Protein AF-A0A2S9YAA8-F1 (afdb_monomer_lite)

Foldseek 3Di:
DAAQFQAAALVVCVVLLVVLLVCCCPVQVVPDDDDDPQPPCVPPDPRNQQAPFDLVSVQVCQVSCCVRRVHGHDSVLADPRHHNDSVRVSVSSSVVNNVRHDYDDPPPPPCDDDDDDDDD

Sequence (120 aa):
MSKYTPDLTCSEFDELSGELKRRLREDWYDRRPPRPPRPDSSTSGPFAGLPDIDSKEVVRANSIFREVLGVRFNPKFIRKGGYRSFAHFFNHSCKMLRGACLPNPPTAAMSSVSESARVH

Structure (mmCIF, N/CA/C/O backbone):
data_AF-A0A2S9YAA8-F1
#
_entry.id   AF-A0A2S9YAA8-F1
#
loop_
_atom_site.group_PDB
_atom_site.id
_atom_site.type_symbol
_atom_site.label_atom_id
_atom_site.label_alt_id
_atom_site.label_comp_id
_atom_site.label_asym_id
_atom_site.label_entity_id
_atom_site.label_seq_id
_atom_site.pdbx_PDB_ins_code
_atom_site.Cartn_x
_atom_site.Cartn_y
_atom_site.Cartn_z
_atom_site.occupancy
_atom_site.B_iso_or_equiv
_atom_site.auth_seq_id
_atom_site.auth_comp_id
_atom_site.auth_asym_id
_atom_site.auth_atom_id
_atom_site.pdbx_PDB_model_num
ATOM 1 N N . MET A 1 1 ? -7.000 -17.876 9.713 1.00 47.34 1 MET A N 1
ATOM 2 C CA . MET A 1 1 ? -7.633 -17.044 8.660 1.00 47.34 1 MET A CA 1
ATOM 3 C C . MET A 1 1 ? -6.804 -15.781 8.477 1.00 47.34 1 MET A C 1
ATOM 5 O O . MET A 1 1 ? -6.498 -15.136 9.469 1.00 47.34 1 MET A O 1
ATOM 9 N N . SER A 1 2 ? -6.365 -15.446 7.259 1.00 54.91 2 SER A N 1
ATOM 10 C CA . SER A 1 2 ? -5.646 -14.182 7.030 1.00 54.91 2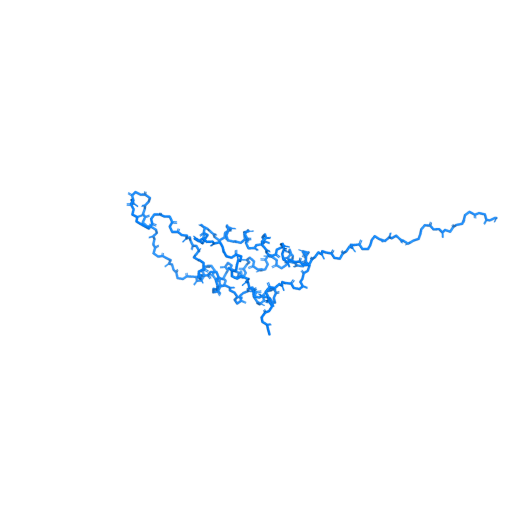 SER A CA 1
ATOM 11 C C . SER A 1 2 ? -6.621 -13.007 7.123 1.00 54.91 2 SER A C 1
ATOM 13 O O . SER A 1 2 ? -7.536 -12.923 6.307 1.00 54.91 2 SER A O 1
ATOM 15 N N . LYS A 1 3 ? -6.432 -12.112 8.098 1.00 66.31 3 LYS A N 1
ATOM 16 C CA . LYS A 1 3 ? -7.192 -10.860 8.188 1.00 66.31 3 LYS A CA 1
ATOM 17 C C . LYS A 1 3 ? -6.684 -9.877 7.122 1.00 66.31 3 LYS A C 1
ATOM 19 O O . LYS A 1 3 ? -5.478 -9.646 7.009 1.00 66.31 3 LYS A O 1
ATOM 24 N N . TYR A 1 4 ? -7.612 -9.349 6.325 1.00 70.44 4 TYR A N 1
ATOM 25 C CA . TYR A 1 4 ? -7.362 -8.302 5.320 1.00 70.44 4 TYR A CA 1
ATOM 26 C C . TYR A 1 4 ? -7.848 -6.923 5.775 1.00 70.44 4 TYR A C 1
ATOM 28 O O . TYR A 1 4 ? -7.513 -5.920 5.148 1.00 70.44 4 TYR A O 1
ATOM 36 N N . THR A 1 5 ? -8.659 -6.887 6.832 1.00 68.44 5 THR A N 1
ATOM 37 C CA . THR A 1 5 ? -9.194 -5.659 7.411 1.00 68.44 5 THR A CA 1
ATOM 38 C C . THR A 1 5 ? -8.351 -5.301 8.628 1.00 68.44 5 THR A C 1
ATOM 40 O O . THR A 1 5 ? -8.219 -6.157 9.509 1.00 68.44 5 THR A O 1
ATOM 43 N N . PRO A 1 6 ? -7.751 -4.103 8.656 1.00 70.69 6 PRO A N 1
ATOM 44 C CA . PRO A 1 6 ? -6.993 -3.625 9.801 1.00 70.69 6 PRO A CA 1
ATOM 45 C C . PRO A 1 6 ? -7.926 -3.450 11.012 1.00 70.69 6 PRO A C 1
ATOM 47 O O . PRO A 1 6 ? -8.978 -2.832 10.898 1.00 70.69 6 PRO A O 1
ATOM 50 N N . ASP A 1 7 ? -7.550 -4.023 12.159 1.00 76.38 7 ASP A N 1
ATOM 51 C CA . ASP A 1 7 ? -8.295 -3.937 13.436 1.00 76.38 7 ASP A CA 1
ATOM 52 C C . ASP A 1 7 ? -7.944 -2.652 14.213 1.00 76.38 7 ASP A C 1
ATOM 54 O O . ASP A 1 7 ? -8.076 -2.579 15.425 1.00 76.38 7 ASP A O 1
ATOM 58 N N . LEU A 1 8 ? -7.426 -1.657 13.499 1.00 80.81 8 LEU A N 1
ATOM 59 C CA . LEU A 1 8 ? -6.905 -0.402 14.027 1.00 80.81 8 LEU A CA 1
ATOM 60 C C . LEU A 1 8 ? -7.781 0.760 13.555 1.00 80.81 8 LEU A C 1
ATOM 62 O O . LEU A 1 8 ? -8.420 0.722 12.493 1.00 80.81 8 LEU A O 1
ATOM 66 N N . THR A 1 9 ? -7.823 1.792 14.383 1.00 84.88 9 THR A N 1
ATOM 67 C CA . THR A 1 9 ? -8.562 3.026 14.128 1.00 84.88 9 THR A CA 1
ATOM 68 C C . THR A 1 9 ? -7.871 3.880 13.063 1.00 84.88 9 THR A C 1
ATOM 70 O O . THR A 1 9 ? -6.703 3.681 12.719 1.00 84.88 9 THR A O 1
ATOM 73 N N . CYS A 1 10 ? -8.584 4.869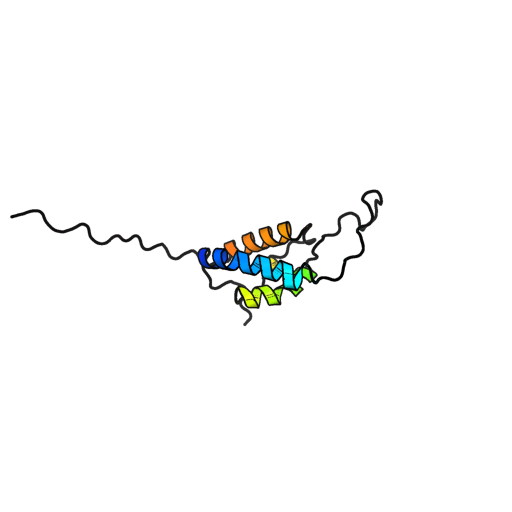 12.516 1.00 82.62 10 CYS A N 1
ATOM 74 C CA . CYS A 1 10 ? -7.991 5.791 11.544 1.00 82.62 10 CYS A CA 1
ATOM 75 C C . CYS A 1 10 ? -6.813 6.582 12.134 1.00 82.62 10 CYS A C 1
ATOM 77 O O . CYS A 1 10 ? -5.898 6.924 11.389 1.00 82.62 10 CYS A O 1
ATOM 79 N N . SER A 1 11 ? -6.847 6.880 13.437 1.00 83.69 11 SER A N 1
ATOM 80 C CA . SER A 1 11 ? -5.764 7.584 14.132 1.00 83.69 11 SER A CA 1
ATOM 81 C C . SER A 1 11 ? -4.511 6.715 14.249 1.00 83.69 11 SER A C 1
ATOM 83 O O . SER A 1 11 ? -3.443 7.144 13.827 1.00 83.69 11 SER A O 1
ATOM 85 N N . GLU A 1 12 ? -4.655 5.464 14.699 1.00 85.69 12 GLU A N 1
ATOM 86 C CA . GLU A 1 12 ? -3.535 4.512 14.777 1.00 85.69 12 GLU A CA 1
ATOM 87 C C . GLU A 1 12 ? -2.925 4.236 13.396 1.00 85.69 12 GLU A C 1
ATOM 89 O O . GLU A 1 12 ? -1.709 4.108 13.247 1.00 85.69 12 GLU A O 1
ATOM 94 N N . PHE A 1 13 ? -3.759 4.181 12.350 1.00 87.12 13 PHE A N 1
ATOM 95 C CA . PHE A 1 13 ? -3.262 4.068 10.981 1.00 87.12 13 PHE A CA 1
ATOM 96 C C . PHE A 1 13 ? -2.385 5.258 10.588 1.00 87.12 13 PHE A C 1
ATOM 98 O O . PHE A 1 13 ? -1.370 5.058 9.927 1.00 87.12 13 PHE A O 1
ATOM 105 N N . ASP A 1 14 ? -2.782 6.481 10.942 1.00 85.69 14 ASP A N 1
ATOM 106 C CA . ASP A 1 14 ? -2.048 7.697 10.588 1.00 85.69 14 ASP A CA 1
ATOM 107 C C . ASP A 1 14 ? -0.668 7.719 11.263 1.00 85.69 14 ASP A C 1
ATOM 109 O O . ASP A 1 14 ? 0.336 7.961 10.589 1.00 85.69 14 ASP A O 1
ATOM 113 N N . GLU A 1 15 ? -0.598 7.310 12.534 1.00 89.12 15 GLU A N 1
ATOM 114 C CA . GLU A 1 15 ? 0.655 7.154 13.286 1.00 89.12 15 GLU A CA 1
ATOM 115 C C . GLU A 1 15 ? 1.581 6.100 12.656 1.00 89.12 15 GLU A C 1
ATOM 117 O O . GLU A 1 15 ? 2.776 6.335 12.462 1.00 89.12 15 GLU A O 1
ATOM 122 N N . LEU A 1 16 ? 1.024 4.955 12.248 1.00 87.94 16 LEU A N 1
ATOM 123 C CA . LEU A 1 16 ? 1.776 3.882 11.590 1.00 87.94 16 LEU A CA 1
ATOM 124 C C . LEU A 1 16 ? 2.077 4.171 10.113 1.00 87.94 16 LEU A C 1
ATOM 126 O O . LEU A 1 16 ? 2.951 3.533 9.523 1.00 87.94 16 LEU A O 1
ATOM 130 N N . SER A 1 17 ? 1.379 5.121 9.486 1.00 87.56 17 SER A N 1
ATOM 131 C CA . SER A 1 17 ? 1.511 5.401 8.054 1.00 87.56 17 SER A CA 1
ATOM 132 C C . SER A 1 17 ? 2.913 5.894 7.695 1.00 87.56 17 SER A C 1
ATOM 134 O O . SER A 1 17 ? 3.446 5.517 6.647 1.00 87.56 17 SER A O 1
ATOM 136 N N . GLY A 1 18 ? 3.541 6.678 8.575 1.00 90.12 18 GLY A N 1
ATOM 137 C CA . GLY A 1 18 ? 4.914 7.150 8.403 1.00 90.12 18 GLY A CA 1
ATOM 138 C C . GLY A 1 18 ? 5.910 5.993 8.377 1.00 90.12 18 GLY A C 1
ATOM 139 O O . GLY A 1 18 ? 6.718 5.885 7.449 1.00 90.12 18 GLY A O 1
ATOM 140 N N . GLU A 1 19 ? 5.789 5.076 9.336 1.00 91.31 19 GLU A N 1
ATOM 141 C CA . GLU A 1 19 ? 6.631 3.882 9.418 1.00 91.31 19 GLU A CA 1
ATOM 142 C C . GLU A 1 19 ? 6.381 2.930 8.242 1.00 91.31 19 GLU A C 1
ATOM 144 O O . GLU A 1 19 ? 7.319 2.445 7.608 1.00 91.31 19 GLU A O 1
ATOM 149 N N . LEU A 1 20 ? 5.117 2.734 7.863 1.00 89.69 20 LEU A N 1
ATOM 150 C CA . LEU A 1 20 ? 4.742 1.941 6.697 1.00 89.69 20 LEU A CA 1
ATOM 151 C C . LEU A 1 20 ? 5.364 2.504 5.416 1.00 89.69 20 LEU A C 1
ATOM 153 O O . LEU A 1 20 ? 5.900 1.750 4.603 1.00 89.69 20 LEU A O 1
ATOM 157 N N . LYS A 1 21 ? 5.317 3.829 5.229 1.00 92.31 21 LYS A N 1
ATOM 158 C CA . LYS A 1 21 ? 5.932 4.507 4.082 1.00 92.31 21 LYS A CA 1
ATOM 159 C C . LYS A 1 21 ? 7.428 4.243 4.038 1.00 92.31 21 LYS A C 1
ATOM 161 O O . LYS A 1 21 ? 7.958 3.942 2.971 1.00 92.31 21 LYS A O 1
ATOM 166 N N . ARG A 1 22 ? 8.086 4.372 5.189 1.00 93.06 22 ARG A N 1
ATOM 167 C CA . ARG A 1 22 ? 9.525 4.198 5.346 1.00 93.06 22 ARG A CA 1
ATOM 168 C C . ARG A 1 22 ? 9.946 2.761 5.032 1.00 93.06 22 ARG A C 1
ATOM 170 O O . ARG A 1 22 ? 10.717 2.564 4.100 1.00 93.06 22 ARG A O 1
ATOM 177 N N . ARG A 1 23 ? 9.338 1.759 5.673 1.00 91.75 23 ARG A N 1
ATOM 178 C CA . ARG A 1 23 ? 9.602 0.329 5.411 1.00 91.75 23 ARG A CA 1
ATOM 179 C C . ARG A 1 23 ? 9.317 -0.057 3.959 1.00 91.75 23 ARG A C 1
ATOM 181 O O . ARG A 1 23 ? 10.128 -0.710 3.313 1.00 91.75 23 ARG A O 1
ATOM 188 N N . LEU A 1 24 ? 8.195 0.389 3.385 1.00 90.00 24 LEU A N 1
ATOM 189 C CA . LEU A 1 24 ? 7.884 0.123 1.972 1.00 90.00 24 LEU A CA 1
ATOM 190 C C . LEU A 1 24 ? 8.908 0.749 1.018 1.00 90.00 24 LEU A C 1
ATOM 192 O O . LEU A 1 24 ? 9.165 0.193 -0.052 1.00 90.00 24 LEU A O 1
ATOM 196 N N . ARG A 1 25 ? 9.465 1.908 1.376 1.00 90.31 25 ARG A N 1
ATOM 197 C CA . ARG A 1 25 ? 10.504 2.587 0.603 1.00 90.31 25 ARG A CA 1
ATOM 198 C C . ARG A 1 25 ? 11.827 1.822 0.712 1.00 90.31 25 ARG A C 1
ATOM 200 O O . ARG A 1 25 ? 12.322 1.343 -0.302 1.00 90.31 25 ARG A O 1
ATOM 207 N N . GLU A 1 26 ? 12.329 1.641 1.927 1.00 90.62 26 GLU A N 1
ATOM 208 C CA . GLU A 1 26 ? 13.671 1.119 2.199 1.00 90.62 26 GLU A CA 1
ATOM 209 C C . GLU A 1 26 ? 13.789 -0.394 1.966 1.00 90.62 26 GLU A C 1
ATOM 211 O O . GLU A 1 26 ? 14.750 -0.858 1.355 1.00 90.62 26 GLU A O 1
ATOM 216 N N . ASP A 1 27 ? 12.814 -1.184 2.422 1.00 88.50 27 ASP A N 1
ATOM 217 C CA . ASP A 1 27 ? 12.903 -2.648 2.387 1.00 88.50 27 ASP A CA 1
ATOM 218 C C . ASP A 1 27 ? 12.366 -3.257 1.089 1.00 88.50 27 ASP A C 1
ATOM 220 O O . ASP A 1 27 ? 12.684 -4.404 0.768 1.00 88.50 27 ASP A O 1
ATOM 224 N N . TRP A 1 28 ? 11.570 -2.506 0.321 1.00 88.56 28 TRP A N 1
ATOM 225 C CA . TRP A 1 28 ? 10.964 -3.001 -0.917 1.00 88.56 28 TRP A CA 1
ATOM 226 C C . TRP A 1 28 ? 11.180 -2.106 -2.136 1.00 88.56 28 TRP A C 1
ATOM 228 O O . TRP A 1 28 ? 11.511 -2.631 -3.193 1.00 88.56 28 TRP A O 1
ATOM 238 N N . TYR A 1 29 ? 10.978 -0.786 -2.076 1.00 86.88 29 TYR A N 1
ATOM 239 C CA . TYR A 1 29 ? 11.148 0.051 -3.272 1.00 86.88 29 TYR A CA 1
ATOM 240 C C . TYR A 1 29 ? 12.595 0.189 -3.707 1.00 86.88 29 TYR A C 1
ATOM 242 O O . TYR A 1 29 ? 12.899 -0.159 -4.843 1.00 86.88 29 TYR A O 1
ATOM 250 N N . ASP A 1 30 ? 13.466 0.617 -2.805 1.00 86.75 30 ASP A N 1
ATOM 251 C CA . ASP A 1 30 ? 14.853 0.933 -3.135 1.00 86.75 30 ASP A CA 1
ATOM 252 C C . ASP A 1 30 ? 15.713 -0.338 -3.284 1.00 86.75 30 ASP A C 1
ATOM 254 O O . ASP A 1 30 ? 16.725 -0.329 -3.977 1.00 86.75 30 ASP A O 1
ATOM 258 N N . ARG A 1 31 ? 15.278 -1.469 -2.706 1.00 84.50 31 ARG A N 1
ATOM 259 C CA . ARG A 1 31 ? 15.925 -2.789 -2.859 1.00 84.50 31 ARG A CA 1
ATOM 260 C C . ARG A 1 31 ? 15.500 -3.561 -4.105 1.00 84.50 31 ARG A C 1
ATOM 262 O O . ARG A 1 31 ? 15.972 -4.679 -4.321 1.00 84.50 31 ARG A O 1
ATOM 269 N N . ARG A 1 32 ? 14.580 -3.027 -4.912 1.00 76.56 32 ARG A N 1
ATOM 270 C CA . ARG A 1 32 ? 14.179 -3.702 -6.149 1.00 76.56 32 ARG A CA 1
ATOM 271 C C . ARG A 1 32 ? 15.344 -3.728 -7.138 1.00 76.56 32 ARG A C 1
ATOM 273 O O . ARG A 1 32 ? 16.055 -2.732 -7.255 1.00 76.56 32 ARG A O 1
ATOM 280 N N . PRO A 1 33 ? 15.522 -4.834 -7.886 1.00 75.81 33 PRO A N 1
ATOM 281 C CA . PRO A 1 33 ? 16.474 -4.836 -8.981 1.00 75.81 33 PRO A CA 1
ATOM 282 C C . PRO A 1 33 ? 16.104 -3.707 -9.952 1.00 75.81 33 PRO A C 1
ATOM 284 O O . PRO A 1 33 ? 14.907 -3.491 -10.197 1.00 75.81 33 PRO A O 1
ATOM 287 N N . PRO A 1 34 ? 17.097 -2.982 -10.494 1.00 65.62 34 PRO A N 1
ATOM 288 C CA . PRO A 1 34 ? 16.838 -1.925 -11.456 1.00 65.62 34 PRO A CA 1
ATOM 289 C C . PRO A 1 34 ? 16.013 -2.507 -12.601 1.00 65.62 34 PRO A C 1
ATOM 291 O O . PRO A 1 34 ? 16.388 -3.509 -13.217 1.00 65.62 34 PRO A O 1
ATOM 294 N N . ARG A 1 35 ? 14.840 -1.917 -12.853 1.00 64.75 35 ARG A N 1
ATOM 295 C CA . ARG A 1 35 ? 14.057 -2.299 -14.028 1.00 64.75 35 ARG A CA 1
ATOM 296 C C . ARG A 1 35 ? 14.842 -1.887 -15.273 1.00 64.75 35 ARG A C 1
ATOM 298 O O . ARG A 1 35 ? 15.528 -0.863 -15.228 1.00 64.75 35 ARG A O 1
ATOM 305 N N . PRO A 1 36 ? 14.712 -2.633 -16.384 1.00 61.69 36 PRO A N 1
ATOM 306 C CA . PRO A 1 36 ? 15.218 -2.168 -17.664 1.00 61.69 36 PRO A CA 1
ATOM 307 C C . PRO A 1 36 ? 14.733 -0.731 -17.900 1.00 61.69 36 PRO A C 1
ATOM 309 O O . PRO A 1 36 ? 13.561 -0.447 -17.605 1.00 61.69 36 PRO A O 1
ATOM 312 N N . PRO A 1 37 ? 15.604 0.177 -18.375 1.00 58.16 37 PRO A N 1
ATOM 313 C CA . PRO A 1 37 ? 15.193 1.535 -18.685 1.00 58.16 37 PRO A CA 1
ATOM 314 C C . PRO A 1 37 ? 13.991 1.478 -19.624 1.00 58.16 37 PRO A C 1
ATOM 316 O O . PRO A 1 37 ? 13.939 0.667 -20.553 1.00 58.16 37 PRO A O 1
ATOM 319 N N . ARG A 1 38 ? 12.986 2.308 -19.336 1.00 58.44 38 ARG A N 1
ATOM 320 C CA . ARG A 1 38 ? 11.832 2.450 -20.223 1.00 58.44 38 ARG A CA 1
ATOM 321 C C . ARG A 1 38 ? 12.373 2.859 -21.595 1.00 58.44 38 ARG A C 1
ATOM 323 O O . ARG A 1 38 ? 13.204 3.770 -21.620 1.00 58.44 38 ARG A O 1
ATOM 330 N N . PRO A 1 39 ? 11.930 2.229 -22.698 1.00 56.12 39 PRO A N 1
ATOM 331 C CA . PRO A 1 39 ? 12.236 2.769 -24.011 1.00 56.12 39 PRO A CA 1
ATOM 332 C C . PRO A 1 39 ? 11.760 4.223 -24.029 1.00 56.12 39 PRO A C 1
ATOM 334 O O . PRO A 1 39 ? 10.710 4.550 -23.462 1.00 56.12 39 PRO A O 1
ATOM 337 N N . ASP A 1 40 ? 12.596 5.097 -24.572 1.00 52.09 40 ASP A N 1
ATOM 338 C CA . ASP A 1 40 ? 12.337 6.523 -24.667 1.00 52.09 40 ASP A CA 1
ATOM 339 C C . ASP A 1 40 ? 10.976 6.774 -25.330 1.00 52.09 40 ASP A C 1
ATOM 341 O O . ASP A 1 40 ? 10.511 5.998 -26.168 1.00 52.09 40 ASP A O 1
ATOM 345 N N . SER A 1 41 ? 10.316 7.865 -24.939 1.00 51.38 41 SER A N 1
ATOM 346 C CA . SER A 1 41 ? 8.970 8.239 -25.394 1.00 51.38 41 SER A CA 1
ATOM 347 C C . SER A 1 41 ? 8.841 8.394 -26.920 1.00 51.38 41 SER A C 1
ATOM 349 O O . SER A 1 41 ? 7.726 8.538 -27.414 1.00 51.38 41 SER A O 1
ATOM 351 N N . SER A 1 42 ? 9.954 8.370 -27.661 1.00 53.53 42 SER A N 1
ATOM 352 C CA . SER A 1 42 ? 10.005 8.386 -29.129 1.00 53.53 42 SER A CA 1
ATOM 353 C C . SER A 1 42 ? 9.763 7.004 -29.745 1.00 53.53 42 SER A C 1
ATOM 355 O O . SER A 1 42 ? 9.440 6.902 -30.928 1.00 53.53 42 SER A O 1
ATOM 357 N N . THR A 1 43 ? 9.848 5.932 -28.954 1.00 52.66 43 THR A N 1
ATOM 358 C CA . THR A 1 43 ? 9.511 4.581 -29.396 1.00 52.66 43 THR A CA 1
ATOM 359 C C . THR A 1 43 ? 8.015 4.340 -29.187 1.00 52.66 43 THR A C 1
ATOM 361 O O . THR A 1 43 ? 7.568 3.936 -28.112 1.00 52.66 43 THR A O 1
ATOM 364 N N . SER A 1 44 ? 7.222 4.571 -30.237 1.00 52.31 44 SER A N 1
ATOM 365 C CA . SER A 1 44 ? 5.810 4.161 -30.319 1.00 52.31 44 SER A CA 1
ATOM 366 C C . SER A 1 44 ? 5.714 2.629 -30.390 1.00 52.31 44 SER A C 1
ATOM 368 O O . SER A 1 44 ? 5.459 2.052 -31.440 1.00 52.31 44 SER A O 1
ATOM 370 N N . GLY A 1 45 ? 6.010 1.951 -29.282 1.00 56.41 45 GLY A N 1
ATOM 371 C CA . GLY A 1 45 ? 5.987 0.495 -29.159 1.00 56.41 45 GLY A CA 1
ATOM 372 C C . GLY A 1 45 ? 5.047 0.032 -28.043 1.00 56.41 45 GLY A C 1
ATOM 373 O O . GLY A 1 45 ? 4.661 0.833 -27.190 1.00 56.41 45 GLY A O 1
ATOM 374 N N . PRO A 1 46 ? 4.716 -1.269 -27.969 1.00 55.62 46 PRO A N 1
ATOM 375 C CA . PRO A 1 46 ? 3.780 -1.833 -26.983 1.00 55.62 46 PRO A CA 1
ATOM 376 C C . PRO A 1 46 ? 4.217 -1.675 -25.511 1.00 55.62 46 PRO A C 1
ATOM 378 O O . PRO A 1 46 ? 3.477 -2.031 -24.597 1.00 55.62 46 PRO A O 1
ATOM 381 N N . PHE A 1 47 ? 5.413 -1.131 -25.271 1.00 55.72 47 PHE A N 1
ATOM 382 C CA . PHE A 1 47 ? 5.993 -0.876 -23.954 1.00 55.72 47 PHE A CA 1
ATOM 383 C C . PHE A 1 47 ? 5.921 0.602 -23.522 1.00 55.72 47 PHE A C 1
ATOM 385 O O . PHE A 1 47 ? 6.279 0.927 -22.385 1.00 55.72 47 PHE A O 1
ATOM 392 N N . ALA A 1 48 ? 5.427 1.494 -24.389 1.00 54.44 48 ALA A N 1
ATOM 393 C CA . ALA A 1 48 ? 5.168 2.889 -24.057 1.00 54.44 48 ALA A CA 1
ATOM 394 C C . ALA A 1 48 ? 4.016 2.973 -23.038 1.00 54.44 48 ALA A C 1
ATOM 396 O O . ALA A 1 48 ? 2.845 2.818 -23.372 1.00 54.44 48 ALA A O 1
ATOM 397 N N . GLY A 1 49 ? 4.349 3.184 -21.761 1.00 63.00 49 GLY A N 1
ATOM 398 C CA . GLY A 1 49 ? 3.357 3.357 -20.690 1.00 63.00 49 GLY A CA 1
ATOM 399 C C . GLY A 1 49 ? 3.315 2.268 -19.616 1.00 63.00 49 GLY A C 1
ATOM 400 O O . GLY A 1 49 ? 2.385 2.265 -18.810 1.00 63.00 4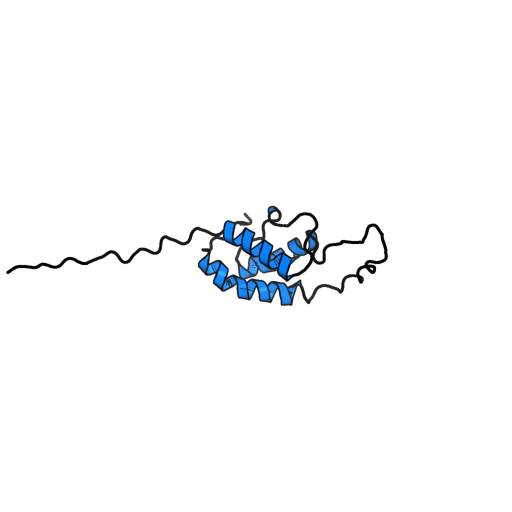9 GLY A O 1
ATOM 401 N N . LEU A 1 50 ? 4.317 1.383 -19.541 1.00 70.44 50 LEU A N 1
ATOM 402 C CA . LEU A 1 50 ? 4.433 0.413 -18.442 1.00 70.44 50 LEU A CA 1
ATOM 403 C C . LEU A 1 50 ? 4.381 1.097 -17.056 1.00 70.44 50 LEU A C 1
ATOM 405 O O . LEU A 1 50 ? 4.933 2.185 -16.880 1.00 70.44 50 LEU A O 1
ATOM 409 N N . PRO A 1 51 ? 3.750 0.505 -16.033 1.00 77.94 51 PRO A N 1
ATOM 410 C CA . PRO A 1 51 ? 3.817 1.038 -14.678 1.00 77.94 51 PRO A CA 1
ATOM 411 C C . PRO A 1 51 ? 5.225 0.910 -14.094 1.00 77.94 51 PRO A C 1
ATOM 413 O O . PRO A 1 51 ? 5.990 0.012 -14.432 1.00 77.94 51 PRO A O 1
ATOM 416 N N . ASP A 1 52 ? 5.564 1.827 -13.197 1.00 81.56 52 ASP A N 1
ATOM 417 C CA . ASP A 1 52 ? 6.794 1.768 -12.403 1.00 81.56 52 ASP A CA 1
ATOM 418 C C . ASP A 1 52 ? 6.703 0.692 -11.314 1.00 81.56 52 ASP A C 1
ATOM 420 O O . ASP A 1 52 ? 7.681 0.042 -10.953 1.00 81.56 52 ASP A O 1
ATOM 424 N N . ILE A 1 53 ? 5.489 0.454 -10.824 1.00 85.75 53 ILE A N 1
ATOM 425 C CA . ILE A 1 53 ? 5.178 -0.583 -9.853 1.00 85.75 53 ILE A CA 1
ATOM 426 C C . ILE A 1 53 ? 4.057 -1.436 -10.428 1.00 85.75 53 ILE A C 1
ATOM 428 O O . ILE A 1 53 ? 2.914 -0.986 -10.526 1.00 85.75 53 ILE A O 1
ATOM 432 N N . ASP A 1 54 ? 4.382 -2.673 -10.791 1.00 84.19 54 ASP A N 1
ATOM 433 C CA . ASP A 1 54 ? 3.388 -3.630 -11.263 1.00 84.19 54 ASP A CA 1
ATOM 434 C C . ASP A 1 54 ? 2.506 -4.160 -10.120 1.00 84.19 54 ASP A C 1
ATOM 436 O O . ASP A 1 54 ? 2.909 -4.227 -8.957 1.00 84.19 54 ASP A O 1
ATOM 440 N N . SER A 1 55 ? 1.295 -4.590 -10.464 1.00 81.56 55 SER A N 1
ATOM 441 C CA . SER A 1 55 ? 0.363 -5.224 -9.529 1.00 81.56 55 SER A CA 1
ATOM 442 C C . SER A 1 55 ? 0.950 -6.442 -8.794 1.00 81.56 55 SER A C 1
ATOM 444 O O . SER A 1 55 ? 0.709 -6.599 -7.598 1.00 81.56 55 SER A O 1
ATOM 446 N N . LYS A 1 56 ? 1.790 -7.259 -9.448 1.00 81.94 56 LYS A N 1
ATOM 447 C CA . LYS A 1 56 ? 2.478 -8.402 -8.815 1.00 81.94 56 LYS A CA 1
ATOM 448 C C . LYS A 1 56 ? 3.516 -7.965 -7.787 1.00 81.94 56 LYS A C 1
ATOM 450 O O . LYS A 1 56 ? 3.725 -8.638 -6.782 1.00 81.94 56 LYS A O 1
ATOM 455 N N . GLU A 1 57 ? 4.153 -6.826 -8.024 1.00 84.06 57 GLU A N 1
ATOM 456 C CA . GLU A 1 57 ? 5.177 -6.284 -7.133 1.00 84.06 57 GLU A CA 1
ATOM 457 C C . GLU A 1 57 ? 4.551 -5.791 -5.830 1.00 84.06 57 GLU A C 1
ATOM 459 O O . GLU A 1 57 ? 5.119 -5.995 -4.762 1.00 84.06 57 GLU A O 1
ATOM 464 N N . VAL A 1 58 ? 3.348 -5.218 -5.896 1.00 84.06 58 VAL A N 1
ATOM 465 C CA . VAL A 1 58 ? 2.596 -4.825 -4.696 1.00 84.06 58 VAL A CA 1
ATOM 466 C C . VAL A 1 58 ? 2.257 -6.033 -3.823 1.00 84.06 58 VAL A C 1
ATOM 468 O O . VAL A 1 58 ? 2.331 -5.950 -2.601 1.00 84.06 58 VAL A O 1
ATOM 471 N N . VAL A 1 59 ? 1.954 -7.186 -4.427 1.00 83.81 59 VAL A N 1
ATOM 472 C CA . VAL A 1 59 ? 1.717 -8.426 -3.670 1.00 83.81 59 VAL A CA 1
ATOM 473 C C . VAL A 1 59 ? 2.979 -8.881 -2.927 1.00 83.81 59 VAL A C 1
ATOM 475 O O . VAL A 1 59 ? 2.865 -9.441 -1.839 1.00 83.81 59 VAL A O 1
ATOM 478 N N . ARG A 1 60 ? 4.182 -8.607 -3.450 1.00 83.25 60 ARG A N 1
ATOM 479 C CA . ARG A 1 60 ? 5.444 -8.905 -2.746 1.00 83.25 60 ARG A CA 1
ATOM 480 C C . ARG A 1 60 ? 5.655 -8.016 -1.523 1.00 83.25 60 ARG A C 1
ATOM 482 O O . ARG A 1 60 ? 6.186 -8.489 -0.528 1.00 83.25 60 ARG A O 1
ATOM 489 N N . ALA A 1 61 ? 5.165 -6.778 -1.560 1.00 85.56 61 AL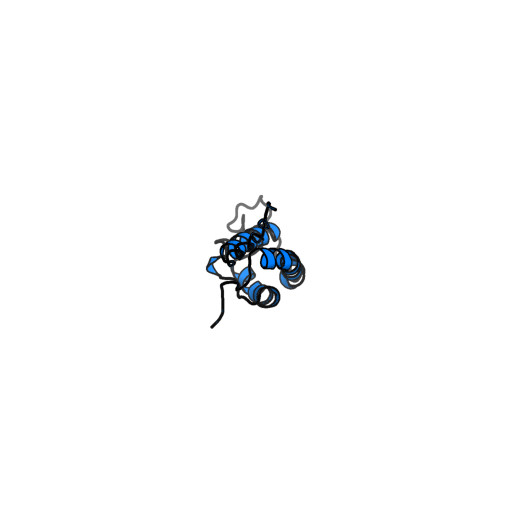A A N 1
ATOM 490 C CA . ALA A 1 61 ? 5.203 -5.868 -0.416 1.00 85.56 61 ALA A CA 1
ATOM 491 C C . ALA A 1 61 ? 4.267 -6.286 0.737 1.00 85.56 61 ALA A C 1
ATOM 493 O O . ALA A 1 61 ? 4.299 -5.686 1.807 1.00 85.56 61 ALA A O 1
AT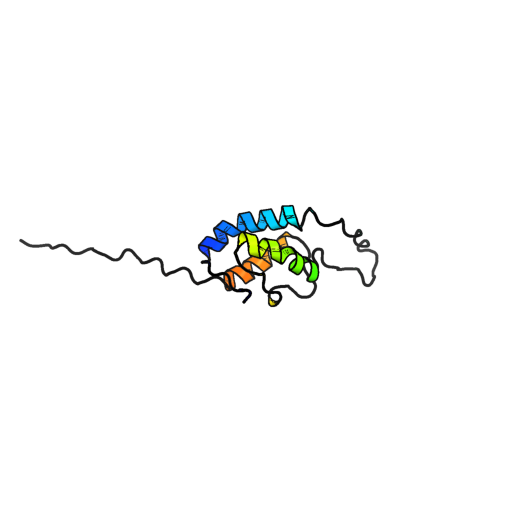OM 494 N N . ASN A 1 62 ? 3.427 -7.311 0.546 1.00 86.50 62 ASN A N 1
ATOM 495 C CA . ASN A 1 62 ? 2.429 -7.759 1.520 1.00 86.50 62 ASN A CA 1
ATOM 496 C C . ASN A 1 62 ? 3.029 -8.209 2.866 1.00 86.50 62 ASN A C 1
ATOM 498 O O . ASN A 1 62 ? 2.356 -8.123 3.890 1.00 86.50 62 ASN A O 1
ATOM 502 N N . SER A 1 63 ? 4.283 -8.672 2.886 1.00 87.62 63 SER A N 1
ATOM 503 C CA . SER A 1 63 ? 4.992 -8.971 4.138 1.00 87.62 63 SER A CA 1
ATOM 504 C C . SER A 1 63 ? 5.128 -7.730 5.022 1.00 87.62 63 SER A C 1
ATOM 506 O O . SER A 1 63 ? 4.824 -7.808 6.207 1.00 87.62 63 SER A O 1
ATOM 508 N N . ILE A 1 64 ? 5.467 -6.581 4.434 1.00 89.56 64 ILE A N 1
ATOM 509 C CA . ILE A 1 64 ? 5.657 -5.311 5.148 1.00 89.56 64 ILE A CA 1
ATOM 510 C C . ILE A 1 64 ? 4.333 -4.818 5.736 1.00 89.56 64 ILE A C 1
ATOM 512 O O . ILE A 1 64 ? 4.286 -4.423 6.896 1.00 89.56 64 ILE A O 1
ATOM 516 N N . PHE A 1 65 ? 3.234 -4.902 4.978 1.00 88.06 65 PHE A N 1
ATOM 517 C CA . PHE A 1 65 ? 1.907 -4.560 5.507 1.00 88.06 65 PHE A CA 1
ATOM 518 C C . PHE A 1 65 ? 1.535 -5.427 6.713 1.00 88.06 65 PHE A C 1
ATOM 520 O O . PHE A 1 65 ? 1.012 -4.912 7.697 1.00 88.06 65 PHE A O 1
ATOM 527 N N . ARG A 1 66 ? 1.854 -6.726 6.665 1.00 88.25 66 ARG A N 1
ATOM 528 C CA . ARG A 1 66 ? 1.585 -7.641 7.777 1.00 88.25 66 ARG A CA 1
ATOM 529 C C . ARG A 1 66 ? 2.448 -7.336 8.998 1.00 88.25 66 ARG A C 1
ATOM 531 O O . ARG A 1 66 ? 1.961 -7.482 10.108 1.00 88.25 66 ARG A O 1
ATOM 538 N N . GLU A 1 67 ? 3.702 -6.951 8.800 1.00 88.25 67 GLU A N 1
ATOM 539 C CA . GLU A 1 67 ? 4.616 -6.605 9.892 1.00 88.25 67 GLU A CA 1
ATOM 540 C C . GLU A 1 67 ? 4.241 -5.284 10.567 1.00 88.25 67 GLU A C 1
ATOM 542 O O . GLU A 1 67 ? 4.241 -5.216 11.789 1.00 88.25 67 GLU A O 1
ATOM 547 N N . VAL A 1 68 ? 3.899 -4.254 9.786 1.00 88.38 68 VAL A N 1
ATOM 548 C CA . VAL A 1 68 ? 3.636 -2.907 10.317 1.00 88.38 68 VAL A CA 1
ATOM 549 C C . VAL A 1 68 ? 2.196 -2.752 10.805 1.00 88.38 68 VAL A C 1
ATOM 551 O O . VAL A 1 68 ? 1.964 -2.194 11.868 1.00 88.38 68 VAL A O 1
ATOM 554 N N . LEU A 1 69 ? 1.216 -3.239 10.037 1.00 85.44 69 LEU A N 1
ATOM 555 C CA . LEU A 1 69 ? -0.213 -3.054 10.330 1.00 85.44 69 LEU A CA 1
ATOM 556 C C . LEU A 1 69 ? -0.880 -4.310 10.907 1.00 85.44 69 LEU A C 1
ATOM 558 O O . LEU A 1 69 ? -2.089 -4.316 11.127 1.00 85.44 69 LEU A O 1
ATOM 562 N N . GLY A 1 70 ? -0.151 -5.421 11.046 1.00 84.62 70 GLY A N 1
ATOM 563 C CA . GLY A 1 70 ? -0.719 -6.701 11.487 1.00 84.62 70 GLY A CA 1
ATOM 564 C C . GLY A 1 70 ? -1.640 -7.380 10.464 1.00 84.62 70 GLY A C 1
ATOM 565 O O . GLY A 1 70 ? -2.179 -8.456 10.734 1.00 84.62 70 GLY A O 1
ATOM 566 N N . VAL A 1 71 ? -1.830 -6.794 9.275 1.00 84.12 71 VAL A N 1
ATOM 567 C CA . VAL A 1 71 ? -2.795 -7.274 8.274 1.00 84.12 71 VAL A CA 1
ATOM 568 C C . VAL A 1 71 ? -2.203 -7.442 6.893 1.00 84.12 71 VAL A C 1
ATOM 570 O O . VAL A 1 71 ? -1.250 -6.777 6.496 1.00 84.12 71 VAL A O 1
ATOM 573 N N . ARG A 1 72 ? -2.803 -8.346 6.118 1.00 83.31 72 ARG A N 1
ATOM 574 C CA . ARG A 1 72 ? -2.423 -8.511 4.717 1.00 83.31 72 ARG A CA 1
ATOM 575 C C . ARG A 1 72 ? -3.084 -7.433 3.875 1.00 83.31 72 ARG A C 1
ATOM 577 O O . ARG A 1 72 ? -4.284 -7.198 3.985 1.00 83.31 72 ARG A O 1
ATOM 584 N N . PHE A 1 73 ? -2.317 -6.856 2.962 1.00 83.50 73 PHE A N 1
ATOM 585 C CA . PHE A 1 73 ? -2.846 -5.961 1.949 1.00 83.50 73 PHE A CA 1
ATOM 586 C C . PHE A 1 73 ? -3.847 -6.710 1.065 1.00 83.50 73 PHE A C 1
ATOM 588 O O . PHE A 1 73 ? -3.536 -7.770 0.508 1.00 83.50 73 PHE A O 1
ATOM 595 N N . ASN A 1 74 ? -5.061 -6.174 0.946 1.00 84.12 74 ASN A N 1
ATOM 596 C CA . ASN A 1 74 ? -6.100 -6.790 0.136 1.00 84.12 74 ASN A CA 1
ATOM 597 C C . ASN A 1 74 ? -5.750 -6.629 -1.354 1.00 84.12 74 ASN A C 1
ATOM 599 O O . ASN A 1 74 ? -5.671 -5.497 -1.838 1.00 84.12 74 ASN A O 1
ATOM 603 N N . PRO A 1 75 ? -5.585 -7.723 -2.121 1.00 82.62 75 PRO A N 1
ATOM 604 C CA . PRO A 1 75 ? -5.248 -7.627 -3.539 1.00 82.62 75 PRO A CA 1
ATOM 605 C C . PRO A 1 75 ? -6.316 -6.888 -4.357 1.00 82.62 75 PRO A C 1
ATOM 607 O O . PRO A 1 75 ? -5.996 -6.332 -5.403 1.00 82.62 75 PRO A O 1
ATOM 610 N N . LYS A 1 76 ? -7.565 -6.805 -3.872 1.00 84.50 76 LYS A N 1
ATOM 611 C CA . LYS A 1 76 ? -8.630 -6.011 -4.507 1.00 84.50 76 LYS A CA 1
ATOM 612 C C . LYS A 1 76 ? -8.368 -4.500 -4.469 1.00 84.50 76 LYS A C 1
ATOM 614 O O . LYS A 1 76 ? -8.952 -3.776 -5.266 1.00 84.50 76 LYS A O 1
ATOM 619 N N . PHE A 1 77 ? -7.503 -4.021 -3.572 1.00 85.44 77 PHE A N 1
ATOM 620 C CA . PHE A 1 77 ? -7.104 -2.609 -3.500 1.00 85.44 77 PHE A CA 1
ATOM 621 C C . PHE A 1 77 ? -5.998 -2.258 -4.501 1.00 85.44 77 PHE A C 1
ATOM 623 O O . PHE A 1 77 ? -5.689 -1.083 -4.709 1.00 85.44 77 PHE A O 1
ATOM 630 N N . ILE A 1 78 ? -5.397 -3.264 -5.143 1.00 86.12 78 ILE A N 1
ATOM 631 C CA . ILE A 1 78 ? -4.355 -3.058 -6.143 1.00 86.12 78 ILE A CA 1
ATOM 632 C C . ILE A 1 78 ? -5.001 -2.543 -7.427 1.00 86.12 78 ILE A C 1
ATOM 634 O O . ILE A 1 78 ? -5.879 -3.175 -8.016 1.00 86.12 78 ILE A O 1
ATOM 638 N N . ARG A 1 79 ? -4.539 -1.382 -7.887 1.00 84.50 79 ARG A N 1
ATOM 639 C CA . ARG A 1 79 ? -5.034 -0.770 -9.120 1.00 84.50 79 ARG A CA 1
ATOM 640 C C . ARG A 1 79 ? -4.649 -1.614 -10.344 1.00 84.50 79 ARG A C 1
ATOM 642 O O . ARG A 1 79 ? -3.492 -2.012 -10.499 1.00 84.50 79 ARG A O 1
ATOM 649 N N . LYS A 1 80 ? -5.606 -1.826 -11.258 1.00 81.25 80 LYS A N 1
ATOM 650 C CA . LYS A 1 80 ? -5.347 -2.457 -12.564 1.00 81.25 80 LYS A CA 1
ATOM 651 C C . LYS A 1 80 ? -4.335 -1.627 -13.361 1.00 81.25 80 LYS A C 1
ATOM 653 O O . LYS A 1 80 ? -4.481 -0.410 -13.470 1.00 81.25 80 LYS A O 1
ATOM 658 N N . GLY A 1 81 ? -3.317 -2.292 -13.903 1.00 77.25 81 GLY A N 1
ATOM 659 C CA . GLY A 1 81 ? -2.234 -1.638 -14.642 1.00 77.25 81 GLY A CA 1
ATOM 660 C C . GLY A 1 81 ? -1.166 -0.980 -13.763 1.00 77.25 81 GLY A C 1
ATOM 661 O O . GLY A 1 81 ? -0.327 -0.268 -14.297 1.00 77.25 81 GLY A O 1
ATOM 662 N N . GLY A 1 82 ? -1.174 -1.205 -12.442 1.00 85.62 82 GLY A N 1
ATOM 663 C CA . GLY A 1 82 ? -0.097 -0.784 -11.543 1.00 85.62 82 GLY A CA 1
ATOM 664 C C . GLY A 1 82 ? -0.053 0.719 -11.247 1.00 85.62 82 GLY A C 1
ATOM 665 O O . GLY A 1 82 ? -1.061 1.430 -11.308 1.00 85.62 82 GLY A O 1
ATOM 666 N N . TYR A 1 83 ? 1.133 1.203 -10.875 1.00 88.19 83 TYR A N 1
ATOM 667 C CA . TYR A 1 83 ? 1.359 2.573 -10.414 1.00 88.19 83 TYR A CA 1
ATOM 668 C C . TYR A 1 83 ? 2.538 3.215 -11.135 1.00 88.19 83 TYR A C 1
ATOM 670 O O . TYR A 1 83 ? 3.525 2.557 -11.444 1.00 88.19 83 TYR A O 1
ATOM 678 N N . ARG A 1 84 ? 2.434 4.523 -11.388 1.00 85.06 84 ARG A N 1
ATOM 679 C CA . ARG A 1 84 ? 3.459 5.303 -12.099 1.00 85.06 84 ARG A CA 1
ATOM 680 C C . ARG A 1 84 ? 4.644 5.718 -11.225 1.00 85.06 84 ARG A C 1
ATOM 682 O O . ARG A 1 84 ? 5.662 6.116 -11.767 1.00 85.06 84 ARG A O 1
ATOM 689 N N . SER A 1 85 ? 4.494 5.660 -9.904 1.00 86.69 85 SER A N 1
ATOM 690 C CA . SER A 1 85 ? 5.537 5.995 -8.936 1.00 86.69 85 SER A CA 1
ATOM 691 C C . SER A 1 85 ? 5.204 5.420 -7.560 1.00 86.69 85 SER A C 1
ATOM 693 O O . SER A 1 85 ? 4.039 5.111 -7.270 1.00 86.69 85 SER A O 1
ATOM 695 N N . PHE A 1 86 ? 6.209 5.351 -6.684 1.00 88.88 86 PHE A N 1
ATOM 696 C CA . PHE A 1 86 ? 6.027 5.002 -5.274 1.00 88.88 86 PHE A CA 1
ATOM 697 C C . PHE A 1 86 ? 5.017 5.906 -4.559 1.00 88.88 86 PHE A C 1
ATOM 699 O O . PHE A 1 86 ? 4.130 5.408 -3.872 1.00 88.88 86 PHE A O 1
ATOM 706 N N . ALA A 1 87 ? 5.093 7.225 -4.757 1.00 89.06 87 ALA A N 1
ATOM 707 C CA . ALA A 1 87 ? 4.168 8.168 -4.124 1.00 89.06 87 ALA A CA 1
ATOM 708 C C . ALA A 1 87 ? 2.710 7.915 -4.543 1.00 89.06 87 ALA A C 1
ATOM 710 O O . ALA A 1 87 ? 1.806 7.916 -3.710 1.00 89.06 87 ALA A O 1
ATOM 711 N N . HIS A 1 88 ? 2.483 7.633 -5.830 1.00 89.81 88 HIS A N 1
ATOM 712 C CA . HIS A 1 88 ? 1.157 7.310 -6.349 1.00 89.81 88 HIS A CA 1
ATOM 713 C C . HIS A 1 88 ? 0.630 5.974 -5.798 1.00 89.81 88 HIS A C 1
ATOM 715 O O . HIS A 1 88 ? -0.554 5.859 -5.483 1.00 89.81 88 HIS A O 1
ATOM 721 N N . PHE A 1 89 ? 1.507 4.978 -5.637 1.00 90.75 89 PHE A N 1
ATOM 722 C CA . PHE A 1 89 ? 1.183 3.729 -4.945 1.00 90.75 89 PHE A CA 1
ATOM 723 C C . PHE A 1 89 ? 0.801 3.956 -3.484 1.00 90.75 89 PHE A C 1
ATOM 725 O O . PHE A 1 89 ? -0.268 3.517 -3.061 1.00 90.75 89 PHE A O 1
ATOM 732 N N . PHE A 1 90 ? 1.642 4.661 -2.736 1.00 90.88 90 PHE A N 1
ATOM 733 C CA . PHE A 1 90 ? 1.455 4.870 -1.309 1.00 90.88 90 PHE A CA 1
ATOM 734 C C . PHE A 1 90 ? 0.163 5.643 -1.014 1.00 90.88 90 PHE A C 1
ATOM 736 O O . PHE A 1 90 ? -0.666 5.169 -0.244 1.00 90.88 90 PHE A O 1
ATOM 743 N N . ASN A 1 91 ? -0.081 6.756 -1.716 1.00 90.94 91 ASN A N 1
ATOM 744 C CA . ASN A 1 91 ? -1.299 7.552 -1.538 1.00 90.94 91 ASN A CA 1
ATOM 745 C C . ASN A 1 91 ? -2.578 6.749 -1.823 1.00 90.94 91 ASN A C 1
ATOM 747 O O . ASN A 1 91 ? -3.555 6.855 -1.081 1.00 90.94 91 ASN A O 1
ATOM 751 N N . HIS A 1 92 ? -2.583 5.927 -2.879 1.00 90.56 92 HIS A N 1
ATOM 752 C CA . HIS A 1 92 ? -3.739 5.083 -3.184 1.00 90.56 92 HIS A CA 1
ATOM 753 C C . HIS A 1 92 ? -3.959 4.020 -2.100 1.00 90.56 92 HIS A C 1
ATOM 755 O O . HIS A 1 92 ? -5.080 3.853 -1.626 1.00 90.56 92 HIS A O 1
ATOM 761 N N . SER A 1 93 ? -2.890 3.343 -1.676 1.00 87.75 93 SER A N 1
ATOM 762 C CA . SER A 1 93 ? -2.945 2.326 -0.625 1.00 87.75 93 SER A CA 1
ATOM 763 C C . SER A 1 93 ? -3.444 2.905 0.698 1.00 87.75 93 SER A C 1
ATOM 765 O O . SER A 1 93 ? -4.339 2.322 1.303 1.00 87.75 93 SER A O 1
ATOM 767 N N . CYS A 1 94 ? -2.956 4.080 1.106 1.00 88.25 94 CYS A N 1
ATOM 768 C CA . CYS A 1 94 ? -3.437 4.776 2.300 1.00 88.25 94 CYS A CA 1
ATOM 769 C C . CYS A 1 94 ? -4.922 5.119 2.215 1.00 88.25 94 CYS A C 1
ATOM 771 O O . CYS A 1 94 ? -5.647 4.897 3.178 1.00 88.25 94 CYS A O 1
ATOM 773 N N . LYS A 1 95 ? -5.406 5.600 1.062 1.00 88.38 95 LYS A N 1
ATOM 774 C CA . LYS A 1 95 ? -6.833 5.900 0.875 1.00 88.38 95 LYS A CA 1
ATOM 775 C C . LYS A 1 95 ? -7.708 4.655 1.057 1.00 88.38 95 LYS A C 1
ATOM 777 O O . LYS A 1 95 ? -8.737 4.728 1.723 1.00 88.38 95 LYS A O 1
ATOM 782 N N . MET A 1 96 ? -7.294 3.522 0.488 1.00 88.81 96 MET A N 1
ATOM 783 C CA . MET A 1 96 ? -8.041 2.264 0.592 1.00 88.81 96 MET A CA 1
ATOM 784 C C . MET A 1 96 ? -7.982 1.670 2.003 1.00 88.81 96 MET A C 1
ATOM 786 O O . MET A 1 96 ? -9.002 1.221 2.515 1.00 88.81 96 MET A O 1
ATOM 790 N N . LEU A 1 97 ? -6.809 1.699 2.644 1.00 85.19 97 LEU A N 1
ATOM 791 C CA . LEU A 1 97 ? -6.624 1.193 4.005 1.00 85.19 97 LEU A CA 1
ATOM 792 C C . LEU A 1 97 ? -7.377 2.041 5.027 1.00 85.19 97 LEU A C 1
ATOM 794 O O . LEU A 1 97 ? -8.073 1.479 5.863 1.00 85.19 97 LEU A O 1
ATOM 798 N N . ARG A 1 98 ? -7.333 3.372 4.908 1.00 85.31 98 ARG A N 1
ATOM 799 C CA . ARG A 1 98 ? -8.100 4.285 5.765 1.00 85.31 98 ARG A CA 1
ATOM 800 C C . ARG A 1 98 ? -9.607 4.076 5.622 1.00 85.31 98 ARG A C 1
ATOM 802 O O . ARG A 1 98 ? -10.315 4.104 6.616 1.00 85.31 98 ARG A O 1
ATOM 809 N N . GLY A 1 99 ? -10.091 3.798 4.409 1.00 82.50 99 GLY A N 1
ATOM 810 C CA . GLY A 1 99 ? -11.492 3.424 4.180 1.00 82.50 99 GLY A CA 1
ATOM 811 C C . GLY A 1 99 ? -11.886 2.057 4.756 1.00 82.50 99 GLY A C 1
ATOM 812 O O . GLY A 1 99 ? -13.073 1.778 4.884 1.00 82.50 99 GLY A O 1
ATOM 813 N N . ALA A 1 100 ? -10.908 1.211 5.092 1.00 81.12 100 ALA A N 1
ATOM 814 C CA . ALA A 1 100 ? -11.105 -0.089 5.727 1.00 81.12 100 ALA A CA 1
ATOM 815 C C . ALA A 1 100 ? -10.803 -0.083 7.238 1.00 81.12 100 ALA A C 1
ATOM 817 O O . ALA A 1 100 ? -10.983 -1.117 7.877 1.00 81.12 100 ALA A O 1
ATOM 818 N N . CYS A 1 101 ? -10.321 1.036 7.791 1.00 82.00 101 CYS A N 1
ATOM 819 C CA . CYS A 1 101 ? -10.085 1.188 9.225 1.00 82.00 101 CYS A CA 1
ATOM 820 C C . CYS A 1 101 ? -11.411 1.263 9.978 1.00 82.00 101 CYS A C 1
ATOM 822 O O . CYS A 1 101 ? -12.440 1.672 9.428 1.00 82.00 101 CYS A O 1
ATOM 824 N N . LEU A 1 102 ? -11.371 0.901 11.258 1.00 77.88 102 LEU A N 1
ATOM 825 C CA . LEU A 1 102 ? -12.525 1.072 12.127 1.00 77.88 102 LEU A CA 1
ATOM 826 C C . LEU A 1 102 ? -12.840 2.573 12.264 1.00 77.88 102 LEU A C 1
ATOM 828 O O . LEU A 1 102 ? -11.911 3.395 12.306 1.00 77.88 102 LEU A O 1
ATOM 832 N N . PRO A 1 103 ? -14.130 2.956 12.319 1.00 71.06 103 PRO A N 1
ATOM 833 C CA . PRO A 1 103 ? -14.484 4.315 12.696 1.00 71.06 103 PRO A CA 1
ATOM 834 C C . PRO A 1 103 ? -13.843 4.601 14.054 1.00 71.06 103 PRO A C 1
ATOM 836 O O . PRO A 1 103 ? -13.887 3.755 14.950 1.00 71.06 103 PRO A O 1
ATOM 839 N N . ASN A 1 104 ? -13.217 5.772 14.191 1.00 63.94 104 ASN A N 1
ATOM 840 C CA . ASN A 1 104 ? -12.687 6.188 15.484 1.00 63.94 104 ASN A CA 1
ATOM 841 C C . ASN A 1 104 ? -13.826 6.074 16.508 1.00 63.94 104 ASN A C 1
ATOM 843 O O . ASN A 1 104 ? -14.941 6.511 16.189 1.00 63.94 104 ASN A O 1
ATOM 847 N N . PRO A 1 105 ? -13.587 5.476 17.693 1.00 63.19 105 PRO A N 1
ATOM 848 C CA . PRO A 1 105 ? -14.604 5.469 18.728 1.00 63.19 105 PRO A CA 1
ATOM 849 C C . PRO A 1 105 ? -15.049 6.919 18.918 1.00 63.19 105 PRO A C 1
ATOM 851 O O . PRO A 1 105 ? -14.185 7.807 18.886 1.00 63.19 105 PRO A O 1
ATOM 854 N N . PRO A 1 106 ? -16.364 7.190 19.030 1.00 54.38 106 PRO A N 1
ATOM 855 C CA . PRO A 1 106 ? -16.825 8.540 19.289 1.00 54.38 106 PRO A CA 1
ATOM 856 C C . PRO A 1 106 ? -16.042 9.009 20.501 1.00 54.38 106 PRO A C 1
ATOM 858 O O . PRO A 1 106 ? -16.109 8.373 21.554 1.00 54.38 106 PRO A O 1
ATOM 861 N N . THR A 1 107 ? -15.210 10.037 20.310 1.00 53.22 107 THR A N 1
ATOM 862 C CA . THR A 1 107 ? -14.516 10.705 21.400 1.00 53.22 107 THR A CA 1
ATOM 863 C C . THR A 1 107 ? -15.613 11.010 22.390 1.00 53.22 107 THR A C 1
ATOM 865 O O . THR A 1 107 ? -16.493 11.811 22.076 1.00 53.22 107 THR A O 1
ATOM 868 N N . ALA A 1 108 ? -15.653 10.261 23.494 1.00 49.72 108 ALA A N 1
ATOM 869 C CA . ALA A 1 108 ? -16.647 10.460 24.519 1.00 49.72 108 ALA A CA 1
ATOM 870 C C . ALA A 1 108 ? -16.460 11.910 24.930 1.00 49.72 108 ALA A C 1
ATOM 872 O O . ALA A 1 108 ? -15.453 12.266 25.545 1.00 49.72 108 ALA A O 1
ATOM 873 N N . ALA A 1 109 ? -17.371 12.762 24.463 1.00 50.22 109 ALA A N 1
ATOM 874 C CA . ALA A 1 109 ? -17.471 14.113 24.936 1.00 50.22 109 ALA A CA 1
ATOM 875 C C . ALA A 1 109 ? -17.501 13.971 26.453 1.00 50.22 109 ALA A C 1
ATOM 877 O O . ALA A 1 109 ? -18.338 13.244 26.994 1.00 50.22 109 ALA A O 1
ATOM 878 N N . MET A 1 110 ? -16.522 14.578 27.120 1.00 52.25 110 MET A N 1
ATOM 879 C CA . MET A 1 110 ? -16.558 14.806 28.554 1.00 52.25 110 MET A CA 1
ATOM 880 C C . MET A 1 110 ? -17.796 15.670 28.818 1.00 52.25 110 MET A C 1
ATOM 882 O O . MET A 1 110 ? -17.735 16.892 28.866 1.00 52.25 110 MET A O 1
ATOM 886 N N . SER A 1 111 ? -18.953 15.027 28.892 1.00 53.34 111 SER A N 1
ATOM 887 C CA . SER A 1 111 ? -20.227 15.590 29.301 1.00 53.34 111 SER A CA 1
ATOM 888 C C . SER A 1 111 ? -20.571 14.931 30.629 1.00 53.34 111 SER A C 1
ATOM 890 O O . SER A 1 111 ? -21.299 13.949 30.701 1.00 53.34 111 SER A O 1
ATOM 892 N N . SER A 1 112 ? -19.932 15.428 31.682 1.00 49.62 112 SER A N 1
ATOM 893 C CA . SER A 1 112 ? -20.236 15.161 33.092 1.00 49.62 112 SER A CA 1
ATOM 894 C C . SER A 1 112 ? -19.26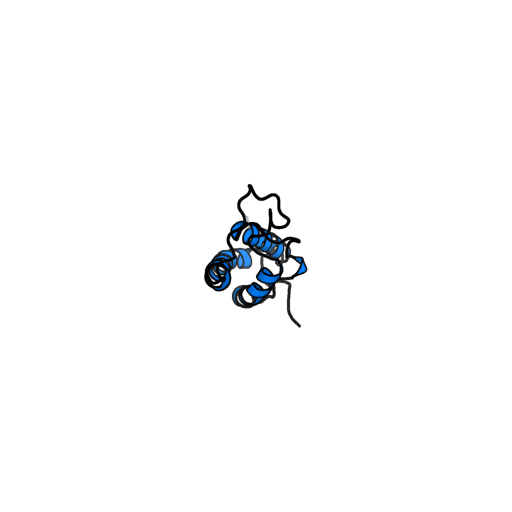7 16.032 33.897 1.00 49.62 112 SER A C 1
ATOM 896 O O . SER A 1 112 ? -18.065 15.851 33.763 1.00 49.62 112 SER A O 1
ATOM 898 N N . VAL A 1 113 ? -19.640 17.038 34.685 1.00 51.59 113 VAL A N 1
ATOM 899 C CA . VAL A 1 113 ? -20.919 17.441 35.275 1.00 51.59 113 VAL A CA 1
ATOM 900 C C . VAL A 1 113 ? -20.860 18.967 35.443 1.00 51.59 113 VAL A C 1
ATOM 902 O O . VAL A 1 113 ? -19.979 19.478 36.130 1.00 51.59 113 VAL A O 1
ATOM 905 N N . SER A 1 114 ? -21.793 19.704 34.839 1.00 55.22 114 SER A N 1
ATOM 906 C CA . SER A 1 114 ? -22.172 21.040 35.315 1.00 55.22 114 SER A CA 1
ATOM 907 C C . SER A 1 114 ? -23.493 20.894 36.051 1.00 55.22 114 SER A C 1
ATOM 909 O O . SER A 1 114 ? -24.537 21.158 35.477 1.00 55.22 114 SER A O 1
ATOM 911 N N . GLU A 1 115 ? -23.451 20.433 37.300 1.00 57.62 115 GLU A N 1
ATOM 912 C CA . GLU A 1 115 ? -24.563 20.616 38.233 1.00 57.62 115 GLU A CA 1
ATOM 913 C C . GLU A 1 115 ? -24.075 20.492 39.682 1.00 57.62 115 GLU A C 1
ATOM 915 O O . GLU A 1 115 ? -23.874 19.409 40.225 1.00 57.62 115 GLU A O 1
ATOM 920 N N . SER A 1 116 ? -23.866 21.638 40.325 1.00 56.16 116 SER A N 1
ATOM 921 C CA . SER A 1 116 ? -24.093 21.782 41.763 1.00 56.16 116 SER A CA 1
ATOM 922 C C . SER A 1 116 ? -24.488 23.220 42.061 1.00 56.16 116 SER A C 1
ATOM 924 O O . SER A 1 116 ? -23.664 24.116 42.207 1.00 56.16 116 SER A O 1
ATOM 926 N N . ALA A 1 117 ? -25.809 23.378 42.050 1.00 55.66 117 ALA A N 1
ATOM 927 C CA . ALA A 1 117 ? -26.591 23.996 43.108 1.00 55.66 117 ALA A CA 1
ATOM 928 C C . ALA A 1 117 ? -26.239 25.434 43.520 1.00 55.66 117 ALA A C 1
ATOM 930 O O . ALA A 1 117 ? -25.371 25.717 44.341 1.00 55.66 117 ALA A O 1
ATOM 931 N N . ARG A 1 118 ? -27.082 26.334 43.015 1.00 57.22 118 ARG A N 1
ATOM 932 C CA . ARG A 1 118 ? -27.592 27.497 43.745 1.00 57.22 118 ARG A CA 1
ATOM 933 C C . ARG A 1 118 ? -28.388 27.016 44.981 1.00 57.22 118 ARG A C 1
ATOM 935 O O . ARG A 1 118 ? -28.908 25.904 44.953 1.00 57.22 118 ARG A O 1
ATOM 942 N N . VAL A 1 119 ? -28.596 27.928 45.939 1.00 61.16 119 VAL A N 1
ATOM 943 C CA . VAL A 1 119 ? -29.487 27.865 47.127 1.00 61.16 119 VAL A CA 1
ATOM 944 C C . VAL A 1 119 ? -28.903 27.039 48.299 1.00 61.16 119 VAL A C 1
ATOM 946 O O . VAL A 1 119 ? -28.637 25.859 48.132 1.00 61.16 119 VAL A O 1
ATOM 949 N N . HIS A 1 120 ? -28.604 27.579 49.487 1.00 50.38 120 HIS A N 1
ATOM 950 C CA . HIS A 1 120 ? -29.364 28.494 50.352 1.00 50.38 120 HIS A CA 1
ATOM 951 C C . HIS A 1 120 ? -28.440 29.258 51.314 1.00 50.38 120 HIS A C 1
ATOM 953 O O . HIS A 1 120 ? -27.415 28.669 51.723 1.00 50.38 120 HIS A O 1
#

Radius of gyration: 21.61 Å; chains: 1; bounding box: 46×46×81 Å

Organism: NCBI:txid215803

Secondary structure (DSSP, 8-state):
----S--SBHHHHHHHHHHHHHHIIIIIITTSPPPPPPPPTT--STTTT--SB-HHHHHHTHHHHHHHHSSPPPGGGSPTT-BSSHHHHHHHHHHHHHHHSBPPP---------------

pLDDT: mean 76.21, std 14.21, range [47.34, 93.06]